Protein AF-A0AAQ3JKH6-F1 (afdb_monomer)

Foldseek 3Di:
DDDPPDQDPVNVVVQVPDDPVRVVVVVVVVVVVVVVVVVVVPPPDDLVNQLVVQCPDPPDDPVNSVVVSVVVVVVVVVVVVVVVVPD

Mean predicted aligned error: 10.87 Å

Secondary structure (DSSP, 8-state):
---TTPPPHHHHHHHTT--HHHHHHHHHHHHHHHHHHHHHHS----HHHHHHHHHTSTT--HHHHHHHHHHHHHHHHHHHHHHTT--

Nearest PDB structures (foldseek):
  3zjc-assembly1_A  TM=5.540E-01  e=6.569E+00  Homo sapiens
  2gts-assembly1_A  TM=3.477E-01  e=3.727E+00  Helicobacter pylori
  3fx7-assembly1_B  TM=3.439E-01  e=7.052E+00  Helicobacter pylori

Sequence (87 aa):
MAKKGMLTRKQYKSIKKMDHNDMETWVESIYQSGYNDGRKSVPGIDLEEVKKVILNIKGIGEKKATAIIESLDINMAKKVESTQKEC

pLDDT: mean 78.09, std 14.4, range [33.19, 93.19]

Solvent-accessible surface area (backbone atoms only — not comparable to full-atom values): 5316 Å² total; per-residue (Å²): 133,84,66,88,91,61,82,48,77,66,55,51,56,51,64,72,67,50,54,74,68,55,44,53,55,48,53,51,51,50,52,53,50,53,51,52,51,50,58,65,69,44,81,72,82,52,68,68,59,53,49,56,59,46,55,70,39,90,92,41,50,71,76,55,45,52,54,52,49,54,54,47,53,57,52,53,57,58,52,57,64,60,63,66,72,80,111

Organism: Anaerostipes hadrus (NCBI:txid649756)

Structure (mmCIF, N/CA/C/O backbone):
data_AF-A0AAQ3JKH6-F1
#
_entry.id   AF-A0AAQ3JKH6-F1
#
loop_
_atom_site.group_PDB
_atom_site.id
_atom_site.type_symbol
_atom_site.label_atom_id
_atom_site.label_alt_id
_atom_site.label_comp_id
_atom_site.label_asym_id
_atom_site.label_entity_id
_atom_site.label_seq_id
_atom_site.pdbx_PDB_ins_code
_atom_site.Cartn_x
_atom_site.Cartn_y
_atom_site.Cartn_z
_atom_site.occupancy
_atom_site.B_iso_or_equiv
_atom_site.auth_seq_id
_atom_site.auth_comp_id
_atom_site.auth_asym_id
_atom_site.auth_atom_id
_atom_site.pdbx_PDB_model_num
ATOM 1 N N . MET A 1 1 ? -3.166 0.852 -29.034 1.00 46.91 1 MET A N 1
ATOM 2 C CA . MET A 1 1 ? -3.359 0.634 -27.584 1.00 46.91 1 MET A CA 1
ATOM 3 C C . MET A 1 1 ? -2.020 0.235 -26.979 1.00 46.91 1 MET A C 1
ATOM 5 O O . MET A 1 1 ? -1.415 -0.706 -27.477 1.00 46.91 1 MET A O 1
ATOM 9 N N . ALA A 1 2 ? -1.494 0.984 -26.009 1.00 47.72 2 ALA A N 1
ATOM 10 C CA . ALA A 1 2 ? -0.191 0.682 -25.414 1.00 47.72 2 ALA A CA 1
ATOM 11 C C . ALA A 1 2 ? -0.302 -0.525 -24.469 1.00 47.72 2 ALA A C 1
ATOM 13 O O . ALA A 1 2 ? -1.151 -0.548 -23.580 1.00 47.72 2 ALA A O 1
ATOM 14 N N . LYS A 1 3 ? 0.548 -1.535 -24.677 1.00 54.62 3 LYS A N 1
ATOM 15 C CA . LYS A 1 3 ? 0.620 -2.740 -23.845 1.00 54.62 3 LYS A CA 1
ATOM 16 C C . LYS A 1 3 ? 1.144 -2.353 -22.457 1.00 54.62 3 LYS A C 1
ATOM 18 O O . LYS A 1 3 ? 2.310 -1.988 -22.315 1.00 54.62 3 LYS A O 1
ATOM 23 N N . LYS A 1 4 ? 0.268 -2.397 -21.450 1.00 58.09 4 LYS A N 1
ATOM 24 C CA . LYS A 1 4 ? 0.601 -2.131 -20.043 1.00 58.09 4 LYS A CA 1
ATOM 25 C C . LYS A 1 4 ? 1.706 -3.112 -19.617 1.00 58.09 4 LYS A C 1
ATOM 27 O O . LYS A 1 4 ? 1.505 -4.318 -19.703 1.00 58.09 4 LYS A O 1
ATOM 32 N N . GLY A 1 5 ? 2.882 -2.596 -19.257 1.00 62.84 5 GLY A N 1
ATOM 33 C CA . GLY A 1 5 ? 4.038 -3.396 -18.820 1.00 62.84 5 GLY A CA 1
ATOM 34 C C . GLY A 1 5 ? 5.202 -3.520 -19.811 1.00 62.84 5 GLY A C 1
ATOM 35 O O . GLY A 1 5 ? 6.203 -4.142 -19.474 1.00 62.84 5 GLY A O 1
ATOM 36 N N . MET A 1 6 ? 5.127 -2.931 -21.012 1.00 76.38 6 MET A N 1
ATOM 37 C CA . MET A 1 6 ? 6.257 -2.926 -21.954 1.00 76.38 6 MET A CA 1
ATOM 38 C C . MET A 1 6 ? 6.957 -1.561 -21.966 1.00 76.38 6 MET A C 1
ATOM 40 O O . MET A 1 6 ? 6.316 -0.541 -22.221 1.00 76.38 6 MET A O 1
ATOM 44 N N . LEU A 1 7 ? 8.274 -1.536 -21.720 1.00 81.75 7 LEU A N 1
ATOM 45 C CA . LEU A 1 7 ? 9.071 -0.309 -21.816 1.00 81.75 7 LEU A CA 1
ATOM 46 C C . LEU A 1 7 ? 9.026 0.227 -23.249 1.00 81.75 7 LEU A C 1
ATOM 48 O O . LEU A 1 7 ? 9.415 -0.454 -24.202 1.00 81.75 7 LEU A O 1
ATOM 52 N N . THR A 1 8 ? 8.587 1.473 -23.416 1.00 88.12 8 THR A N 1
ATOM 53 C CA . THR A 1 8 ? 8.680 2.127 -24.725 1.00 88.12 8 THR A CA 1
ATOM 54 C C . THR A 1 8 ? 10.141 2.374 -25.097 1.00 88.12 8 THR A C 1
ATOM 56 O O . THR A 1 8 ? 11.011 2.572 -24.245 1.00 88.12 8 THR A O 1
ATOM 59 N N . ARG A 1 9 ? 10.429 2.436 -26.404 1.00 86.88 9 ARG A N 1
ATOM 60 C CA . ARG A 1 9 ? 11.788 2.679 -26.925 1.00 86.88 9 ARG A CA 1
ATOM 61 C C . ARG A 1 9 ? 12.444 3.932 -26.330 1.00 86.88 9 ARG A C 1
ATOM 63 O O . ARG A 1 9 ? 13.663 3.956 -26.170 1.00 86.88 9 ARG A O 1
ATOM 70 N N . LYS A 1 10 ? 11.648 4.961 -26.018 1.00 88.25 10 LYS A N 1
ATOM 71 C CA . LYS A 1 10 ? 12.107 6.200 -25.375 1.00 88.25 10 LYS A CA 1
ATOM 72 C C . LYS A 1 10 ? 12.520 5.965 -23.917 1.00 88.25 10 LYS A C 1
ATOM 74 O O . LYS A 1 10 ? 13.626 6.352 -23.562 1.00 88.25 10 LYS A O 1
ATOM 79 N N . GLN A 1 11 ? 11.697 5.268 -23.130 1.00 85.00 11 GLN A N 1
ATOM 80 C CA . GLN A 1 11 ? 11.997 4.921 -21.733 1.00 85.00 11 GLN A CA 1
ATOM 81 C C . GLN A 1 11 ? 13.246 4.041 -21.620 1.00 85.00 11 GLN A C 1
ATOM 83 O O . GLN A 1 11 ? 14.124 4.316 -20.814 1.00 85.00 11 GLN A O 1
ATOM 88 N N . TYR A 1 12 ? 13.403 3.046 -22.498 1.00 88.75 12 TYR A N 1
ATOM 89 C CA . TYR A 1 12 ? 14.625 2.234 -22.526 1.00 88.75 12 TYR A CA 1
ATOM 90 C C . TYR A 1 12 ? 15.887 3.082 -22.761 1.00 88.75 12 TYR A C 1
ATOM 92 O O . TYR A 1 12 ? 16.911 2.889 -22.111 1.00 88.75 12 TYR A O 1
ATOM 100 N N . LYS A 1 13 ? 15.824 4.039 -23.699 1.00 91.62 13 LYS A N 1
ATOM 101 C CA . LYS A 1 13 ? 16.952 4.934 -23.985 1.00 91.62 13 LYS A CA 1
ATOM 102 C C . LYS A 1 13 ? 17.253 5.891 -22.831 1.00 91.62 13 LYS A C 1
ATOM 104 O O . LYS A 1 13 ? 18.413 6.265 -22.710 1.00 91.62 13 LYS A O 1
ATOM 109 N N . SER A 1 14 ? 16.259 6.308 -22.042 1.00 88.06 14 SER A N 1
ATOM 110 C CA . SER A 1 14 ? 16.515 7.145 -20.864 1.00 88.06 14 SER A CA 1
ATOM 111 C C . SER A 1 14 ? 17.152 6.326 -19.749 1.00 88.06 14 SER A C 1
ATOM 113 O O . SER A 1 14 ? 18.194 6.733 -19.262 1.00 88.06 14 SER A O 1
ATOM 115 N N . ILE A 1 15 ? 16.617 5.137 -19.444 1.00 87.31 15 ILE A N 1
ATOM 116 C CA . ILE A 1 15 ? 17.171 4.231 -18.422 1.00 87.31 15 ILE A CA 1
ATOM 117 C C . ILE A 1 15 ? 18.628 3.877 -18.739 1.00 87.31 15 ILE A C 1
ATOM 119 O O . ILE A 1 15 ? 19.489 3.941 -17.875 1.00 87.31 15 ILE A O 1
ATOM 123 N N . LYS A 1 16 ? 18.945 3.587 -20.009 1.00 89.69 16 LYS A N 1
ATOM 124 C CA . LYS A 1 16 ? 20.322 3.280 -20.432 1.00 89.69 16 LYS A CA 1
ATOM 125 C C . LYS A 1 16 ? 21.314 4.443 -20.232 1.00 89.69 16 LYS A C 1
ATOM 127 O O . LYS A 1 16 ? 22.515 4.203 -20.222 1.00 89.69 16 LYS A O 1
ATOM 132 N N . LYS A 1 17 ? 20.837 5.687 -20.167 1.00 92.88 17 LYS A N 1
ATOM 133 C CA . LYS A 1 17 ? 21.677 6.888 -20.034 1.00 92.88 17 LYS A CA 1
ATOM 134 C C . LYS A 1 17 ? 21.848 7.360 -18.589 1.00 92.88 17 LYS A C 1
ATOM 136 O O .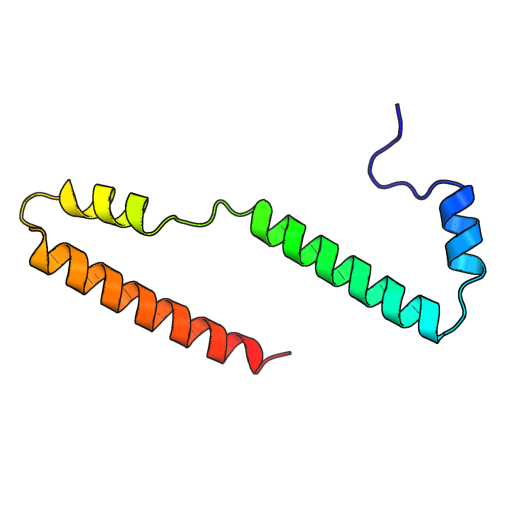 LYS A 1 17 ? 22.632 8.278 -18.391 1.00 92.88 17 LYS A O 1
ATOM 141 N N . MET A 1 18 ? 21.098 6.791 -17.646 1.00 92.56 18 MET A N 1
ATOM 142 C CA . MET A 1 18 ? 21.148 7.176 -16.236 1.00 92.56 18 MET A CA 1
ATOM 143 C C . MET A 1 18 ? 22.527 6.876 -15.650 1.00 92.56 18 MET A C 1
ATOM 145 O O . MET A 1 18 ? 23.118 5.835 -15.961 1.00 92.56 18 MET A O 1
ATOM 149 N N . ASP A 1 19 ? 23.023 7.790 -14.821 1.00 93.19 19 ASP A N 1
ATOM 150 C CA . ASP A 1 19 ? 24.190 7.538 -13.984 1.00 93.19 19 ASP A CA 1
ATOM 151 C C . ASP A 1 19 ? 23.811 6.720 -12.733 1.00 93.19 19 ASP A C 1
ATOM 153 O O . ASP A 1 19 ? 22.674 6.270 -12.578 1.00 93.19 19 ASP A O 1
ATOM 157 N N . HIS A 1 20 ? 24.785 6.452 -11.862 1.00 90.44 20 HIS A N 1
ATOM 158 C CA . HIS A 1 20 ? 24.567 5.596 -10.695 1.00 90.44 20 HIS A CA 1
ATOM 159 C C . HIS A 1 20 ? 23.532 6.175 -9.714 1.00 90.44 20 HIS A C 1
ATOM 161 O O . HIS A 1 20 ? 22.674 5.436 -9.236 1.00 90.44 20 HIS A O 1
ATOM 167 N N . ASN A 1 21 ? 23.564 7.490 -9.482 1.00 92.38 21 ASN A N 1
ATOM 168 C CA . ASN A 1 21 ? 22.663 8.168 -8.547 1.00 92.38 21 ASN A CA 1
ATOM 169 C C . ASN A 1 21 ? 21.241 8.258 -9.121 1.00 92.38 21 ASN A C 1
ATOM 171 O O . ASN A 1 21 ? 20.249 8.055 -8.412 1.00 92.38 21 ASN A O 1
ATOM 175 N N . ASP A 1 22 ? 21.139 8.509 -10.428 1.00 89.88 22 ASP A N 1
ATOM 176 C CA . ASP A 1 22 ? 19.873 8.476 -11.155 1.00 89.88 22 ASP A CA 1
ATOM 177 C C . ASP A 1 22 ? 19.237 7.079 -11.093 1.00 89.88 22 ASP A C 1
ATOM 179 O O . ASP A 1 22 ? 18.020 6.956 -10.933 1.00 89.88 22 ASP A O 1
ATOM 183 N N . MET A 1 23 ? 20.044 6.014 -11.200 1.00 90.69 23 MET A N 1
ATOM 184 C CA . MET A 1 23 ? 19.553 4.638 -11.094 1.00 90.69 23 MET A CA 1
ATOM 185 C C . MET A 1 23 ? 19.076 4.284 -9.686 1.00 90.69 23 MET A C 1
ATOM 187 O O . MET A 1 23 ? 18.044 3.624 -9.568 1.00 90.69 23 MET A O 1
ATOM 191 N N . GLU A 1 24 ? 19.776 4.717 -8.638 1.00 91.44 24 GLU A N 1
ATOM 192 C CA . GLU A 1 24 ? 19.367 4.494 -7.245 1.00 91.44 24 GLU A CA 1
ATOM 193 C C . GLU A 1 24 ? 17.989 5.116 -6.981 1.00 91.44 24 GLU A C 1
ATOM 195 O O . GLU A 1 24 ? 17.037 4.418 -6.624 1.00 91.44 24 GLU A O 1
ATOM 200 N N . THR A 1 25 ? 17.837 6.394 -7.336 1.00 92.88 25 THR A N 1
ATOM 201 C CA . THR A 1 25 ? 16.562 7.121 -7.227 1.00 92.88 25 THR A CA 1
ATOM 202 C C . THR A 1 25 ? 15.458 6.463 -8.066 1.00 92.88 25 THR A C 1
ATOM 204 O O . THR A 1 25 ? 14.296 6.372 -7.658 1.00 92.88 25 THR A O 1
ATOM 207 N N . TRP A 1 26 ? 15.796 5.978 -9.265 1.00 89.62 26 TRP A N 1
ATOM 208 C CA . TRP A 1 26 ? 14.840 5.304 -10.139 1.00 89.62 26 TRP A CA 1
ATOM 209 C C . TRP A 1 26 ? 14.335 3.987 -9.534 1.00 89.62 26 TRP A C 1
ATOM 211 O O . TRP A 1 26 ? 13.124 3.743 -9.554 1.00 89.62 26 TRP A O 1
ATOM 221 N N . VAL A 1 27 ? 15.213 3.167 -8.950 1.00 90.75 27 VAL A N 1
ATOM 222 C CA . VAL A 1 27 ? 14.834 1.914 -8.273 1.00 90.75 27 VAL A CA 1
ATOM 223 C C . VAL A 1 27 ? 13.954 2.193 -7.056 1.00 90.75 27 VAL A C 1
ATOM 225 O O . VAL A 1 27 ? 12.908 1.553 -6.910 1.00 90.75 27 VAL A O 1
ATOM 228 N N . GLU A 1 28 ? 14.305 3.185 -6.237 1.00 91.50 28 GLU A N 1
ATOM 229 C CA . GLU A 1 28 ? 13.477 3.613 -5.104 1.00 91.50 28 GLU A CA 1
ATOM 230 C C . GLU A 1 28 ? 12.075 4.028 -5.556 1.00 91.50 28 GLU A C 1
ATOM 232 O O . GLU A 1 28 ? 11.073 3.594 -4.980 1.00 91.50 28 GLU A O 1
ATOM 237 N N . SER A 1 29 ? 11.981 4.807 -6.637 1.00 90.44 29 SER A N 1
ATOM 238 C CA . SER A 1 29 ? 10.695 5.262 -7.171 1.00 90.44 29 SER A CA 1
ATOM 239 C C . SER A 1 29 ? 9.812 4.104 -7.651 1.00 90.44 29 SER A C 1
ATOM 241 O O . SER A 1 29 ? 8.596 4.121 -7.442 1.00 90.44 29 SER A O 1
ATOM 243 N N . ILE A 1 30 ? 10.407 3.062 -8.245 1.00 89.50 30 ILE A N 1
ATOM 244 C CA . ILE A 1 30 ? 9.688 1.858 -8.681 1.00 89.50 30 ILE A CA 1
ATOM 245 C C . ILE A 1 30 ? 9.162 1.094 -7.476 1.00 89.50 30 ILE A C 1
ATOM 247 O O . ILE A 1 30 ? 7.995 0.696 -7.470 1.00 89.50 30 ILE A O 1
ATOM 251 N N . TYR A 1 31 ? 9.999 0.906 -6.457 1.00 90.38 31 TYR A N 1
ATOM 252 C CA . TYR A 1 31 ? 9.593 0.236 -5.230 1.00 90.38 31 TYR A CA 1
ATOM 253 C C . TYR A 1 31 ? 8.443 0.984 -4.544 1.00 90.38 31 TYR A C 1
ATOM 255 O O . TYR A 1 31 ? 7.411 0.385 -4.245 1.00 90.38 31 TYR A O 1
ATOM 263 N N . GLN A 1 32 ? 8.564 2.303 -4.376 1.00 90.25 32 GLN A N 1
ATOM 264 C CA . GLN A 1 32 ? 7.514 3.134 -3.783 1.00 90.25 32 GLN A CA 1
ATOM 265 C C . GLN A 1 32 ? 6.219 3.095 -4.597 1.00 90.25 32 GLN A C 1
ATOM 267 O O . GLN A 1 32 ? 5.135 2.973 -4.026 1.00 90.25 32 GLN A O 1
A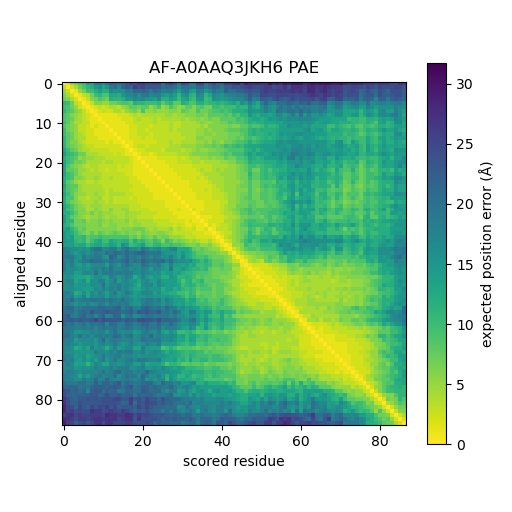TOM 272 N N . SER A 1 33 ? 6.307 3.173 -5.928 1.00 88.06 33 SER A N 1
ATOM 273 C CA . SER A 1 33 ? 5.137 3.059 -6.801 1.00 88.06 33 SER A CA 1
ATOM 274 C C . SER A 1 33 ? 4.464 1.697 -6.648 1.00 88.06 33 SER A C 1
ATOM 276 O O . SER A 1 33 ? 3.250 1.641 -6.481 1.00 88.06 33 SER A O 1
ATOM 278 N N . GLY A 1 34 ? 5.238 0.608 -6.655 1.00 86.00 34 GLY A N 1
ATOM 279 C CA . GLY A 1 34 ? 4.722 -0.751 -6.487 1.00 86.00 34 GLY A CA 1
ATOM 280 C C . GLY A 1 34 ? 4.085 -0.975 -5.116 1.00 86.00 34 GLY A C 1
ATOM 281 O O . GLY A 1 34 ? 2.997 -1.541 -5.027 1.00 86.00 34 GLY A O 1
ATOM 282 N N . TYR A 1 35 ? 4.709 -0.468 -4.053 1.00 86.56 35 TYR A N 1
ATOM 283 C CA . TYR A 1 35 ? 4.166 -0.521 -2.697 1.00 86.56 35 TYR A CA 1
ATOM 284 C C . TYR A 1 35 ? 2.858 0.268 -2.574 1.00 86.56 35 TYR A C 1
ATOM 286 O O . TYR A 1 35 ? 1.877 -0.230 -2.024 1.00 86.56 35 TYR A O 1
ATOM 294 N N . ASN A 1 36 ? 2.809 1.481 -3.128 1.00 84.88 36 ASN A N 1
ATOM 295 C CA . ASN A 1 36 ? 1.609 2.316 -3.108 1.00 84.88 36 ASN A CA 1
ATOM 296 C C . ASN A 1 36 ? 0.467 1.710 -3.929 1.00 84.88 36 ASN A C 1
ATOM 298 O O . ASN A 1 36 ? -0.686 1.769 -3.502 1.00 84.88 36 ASN A O 1
ATOM 302 N N . ASP A 1 37 ? 0.772 1.110 -5.077 1.00 83.12 37 ASP A N 1
ATOM 303 C CA . ASP A 1 37 ? -0.216 0.406 -5.893 1.00 83.12 37 ASP A CA 1
ATOM 304 C C . ASP A 1 37 ? -0.722 -0.856 -5.183 1.00 83.12 37 ASP A C 1
ATOM 306 O O . ASP A 1 37 ? -1.927 -1.104 -5.167 1.00 83.12 37 ASP A O 1
ATOM 310 N N . GLY A 1 38 ? 0.160 -1.599 -4.506 1.00 79.38 38 GLY A N 1
ATOM 311 C CA . GLY A 1 38 ? -0.218 -2.715 -3.636 1.00 79.38 38 GLY A CA 1
ATOM 312 C C . GLY A 1 38 ? -1.129 -2.273 -2.489 1.00 79.38 38 GLY A C 1
ATOM 313 O O . GLY A 1 38 ? -2.189 -2.859 -2.278 1.00 79.38 38 GLY A O 1
ATOM 314 N N . ARG A 1 39 ? -0.780 -1.177 -1.805 1.00 79.31 39 ARG A N 1
ATOM 315 C CA . ARG A 1 39 ? -1.585 -0.595 -0.720 1.00 79.31 39 ARG A CA 1
ATOM 316 C C . ARG A 1 39 ? -2.961 -0.132 -1.194 1.00 79.31 39 ARG A C 1
ATOM 318 O O . ARG A 1 39 ? -3.924 -0.280 -0.456 1.00 79.31 39 ARG A O 1
ATOM 325 N N . LYS A 1 40 ? -3.063 0.423 -2.403 1.00 76.25 40 LYS A N 1
ATOM 326 C CA . LYS A 1 40 ? -4.345 0.818 -3.011 1.00 76.25 40 LYS A CA 1
ATOM 327 C C . LYS A 1 40 ? -5.161 -0.377 -3.500 1.00 76.25 40 LYS A C 1
ATOM 329 O O . LYS A 1 40 ? -6.383 -0.296 -3.538 1.00 76.25 40 LYS A O 1
ATOM 334 N N . SER A 1 41 ? -4.497 -1.456 -3.915 1.00 73.75 41 SER A N 1
ATOM 335 C CA . SER A 1 41 ? -5.153 -2.675 -4.395 1.00 73.75 41 SER A CA 1
ATOM 336 C C . SER A 1 41 ? -5.776 -3.489 -3.267 1.00 73.75 41 SER A C 1
ATOM 338 O O . SER A 1 41 ? -6.717 -4.240 -3.520 1.00 73.75 41 SER A O 1
ATOM 340 N N . VAL A 1 42 ? -5.251 -3.380 -2.047 1.00 68.44 42 VAL A N 1
ATOM 341 C CA . VAL A 1 42 ? -5.904 -3.938 -0.866 1.00 68.44 42 VAL A CA 1
ATOM 342 C C . VAL A 1 42 ? -6.980 -2.940 -0.435 1.00 68.44 42 VAL A C 1
ATOM 344 O O . VAL A 1 42 ? -6.628 -1.811 -0.093 1.00 68.44 42 VAL A O 1
ATOM 347 N N . PRO A 1 43 ? -8.277 -3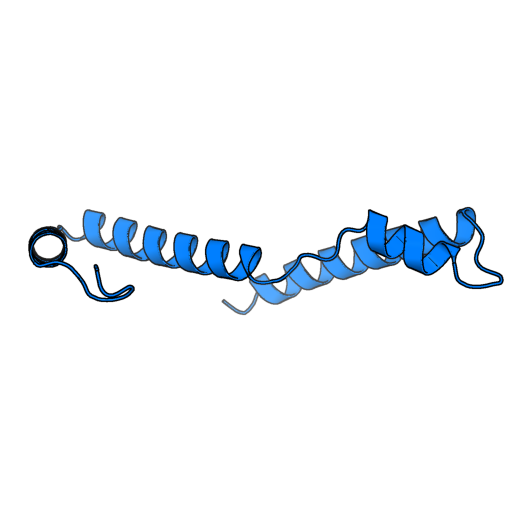.304 -0.442 1.00 62.78 43 PRO A N 1
ATOM 348 C CA . PRO A 1 43 ? -9.295 -2.474 0.184 1.00 62.78 43 PRO A CA 1
ATOM 349 C C . PRO A 1 43 ? -8.947 -2.391 1.671 1.00 62.78 43 PRO A C 1
ATOM 351 O O . PRO A 1 43 ? -9.115 -3.352 2.421 1.00 62.78 43 PRO A O 1
ATOM 354 N N . GLY A 1 44 ? -8.354 -1.266 2.070 1.00 63.62 44 GLY A N 1
ATOM 355 C CA . GLY A 1 44 ? -8.100 -0.979 3.470 1.00 63.62 44 GLY A CA 1
ATOM 356 C C . GLY A 1 44 ? -9.428 -1.046 4.207 1.00 63.62 44 GLY A C 1
ATOM 357 O O . GLY A 1 44 ? -10.406 -0.447 3.769 1.00 63.62 44 GLY A O 1
ATOM 358 N N . ILE A 1 45 ? -9.468 -1.819 5.286 1.00 68.81 45 ILE A N 1
ATOM 359 C CA . ILE A 1 45 ? -10.652 -1.900 6.130 1.00 68.81 45 ILE A CA 1
ATOM 360 C C . ILE A 1 45 ? -10.791 -0.545 6.827 1.00 68.81 45 ILE A C 1
ATOM 362 O O . ILE A 1 45 ? -9.918 -0.165 7.608 1.00 68.81 45 ILE A O 1
ATOM 366 N N . ASP A 1 46 ? -11.862 0.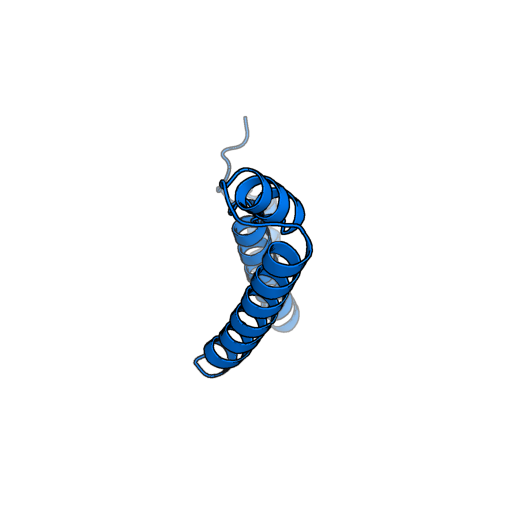185 6.525 1.00 71.38 46 ASP A N 1
ATOM 367 C CA . ASP A 1 46 ? -12.177 1.423 7.228 1.00 71.38 46 ASP A CA 1
ATOM 368 C C . ASP A 1 46 ? -12.695 1.093 8.635 1.00 71.38 46 ASP A C 1
ATOM 370 O O . ASP A 1 46 ? -13.606 0.276 8.814 1.00 71.38 46 ASP A O 1
ATOM 374 N N . LEU A 1 47 ? -12.114 1.725 9.654 1.00 71.56 47 LEU A N 1
ATOM 375 C CA . LEU A 1 47 ? -12.487 1.504 11.053 1.00 71.56 47 LEU A CA 1
ATOM 376 C C . LEU A 1 47 ? -13.948 1.894 11.307 1.00 71.56 47 LEU A C 1
ATOM 378 O O . LEU A 1 47 ? -14.613 1.294 12.156 1.00 71.56 47 LEU A O 1
ATOM 382 N N . GLU A 1 48 ? -14.487 2.846 10.540 1.00 73.06 48 GLU A N 1
ATOM 383 C CA . GLU A 1 48 ? -15.908 3.189 10.607 1.00 73.06 48 GLU A CA 1
ATOM 384 C C . GLU A 1 48 ? -16.814 2.070 10.084 1.00 73.06 48 GLU A C 1
ATOM 386 O O . GLU A 1 48 ? -17.893 1.833 10.638 1.00 73.06 48 GLU A O 1
ATOM 391 N N . GLU A 1 49 ? -16.390 1.354 9.044 1.00 78.50 49 GLU A N 1
ATOM 392 C CA . GLU A 1 49 ? -17.129 0.211 8.511 1.00 78.50 49 GLU A CA 1
ATOM 393 C C . GLU A 1 49 ? -17.124 -0.944 9.518 1.00 78.50 49 GLU A C 1
ATOM 395 O O . GLU A 1 49 ? -18.178 -1.506 9.830 1.00 78.50 49 GLU A O 1
ATOM 400 N N . VAL A 1 50 ? -15.976 -1.209 10.145 1.00 81.25 50 VAL A N 1
ATOM 401 C CA . VAL A 1 50 ? -15.856 -2.190 11.237 1.00 81.25 50 VAL A CA 1
ATOM 402 C C . VAL A 1 50 ? -16.757 -1.819 12.410 1.00 81.25 50 VAL A C 1
ATOM 404 O O . VAL A 1 50 ? -17.464 -2.677 12.943 1.00 81.25 50 VAL A O 1
ATOM 407 N N . LYS A 1 51 ? -16.807 -0.537 12.788 1.00 81.38 51 LYS A N 1
ATOM 408 C CA . LYS A 1 51 ? -17.694 -0.048 13.853 1.00 81.38 51 LYS A CA 1
ATOM 409 C C . LYS A 1 51 ? -19.163 -0.329 13.548 1.00 81.38 51 LYS A C 1
ATOM 411 O O . LYS A 1 51 ? -19.886 -0.794 14.429 1.00 81.38 51 LYS A O 1
ATOM 416 N N . LYS A 1 52 ? -19.603 -0.078 12.311 1.00 84.31 52 LYS A N 1
ATOM 417 C CA . LYS A 1 52 ? -20.982 -0.348 11.868 1.00 84.31 52 LYS A CA 1
ATOM 418 C C . LYS A 1 52 ? -21.306 -1.840 11.927 1.00 84.31 52 LYS A C 1
ATOM 420 O O . LYS A 1 52 ? -22.369 -2.210 12.421 1.00 84.31 52 LYS A O 1
ATOM 425 N N . VAL A 1 53 ? -20.380 -2.696 11.494 1.00 84.38 53 VAL A N 1
ATOM 426 C CA . VAL A 1 53 ? -20.540 -4.157 11.572 1.00 84.38 53 VAL A CA 1
ATOM 427 C C . VAL A 1 53 ? -20.665 -4.620 13.026 1.00 84.38 53 VAL A C 1
ATOM 429 O O . VAL A 1 53 ? -21.548 -5.417 13.334 1.00 84.38 53 VAL A O 1
ATOM 432 N N . ILE A 1 54 ? -19.842 -4.089 13.934 1.00 85.00 54 ILE A N 1
ATOM 433 C CA . ILE A 1 54 ? -19.858 -4.463 15.356 1.00 85.00 54 ILE A CA 1
ATOM 434 C C . ILE A 1 54 ? -21.161 -4.032 16.048 1.00 85.00 54 ILE A C 1
ATOM 436 O O . ILE A 1 54 ? -21.708 -4.799 16.839 1.00 85.00 54 ILE A O 1
ATOM 440 N N . LEU A 1 55 ? -21.684 -2.840 15.747 1.00 86.25 55 LEU A N 1
ATOM 441 C CA . LEU A 1 55 ? -22.931 -2.335 16.341 1.00 86.25 55 LEU A CA 1
ATOM 442 C C . LEU A 1 55 ? -24.179 -3.109 15.891 1.00 86.25 55 LEU A C 1
ATOM 444 O O . LEU A 1 55 ? -25.159 -3.169 16.630 1.00 86.25 55 LEU A O 1
ATOM 448 N N . ASN A 1 56 ? -24.141 -3.739 14.715 1.00 86.81 56 ASN A N 1
ATOM 449 C CA . ASN A 1 56 ? -25.227 -4.603 14.249 1.00 86.81 56 ASN A CA 1
ATOM 450 C C . ASN A 1 56 ? -25.309 -5.937 15.016 1.00 86.81 56 ASN A C 1
ATOM 452 O O . ASN A 1 56 ? -26.308 -6.652 14.905 1.00 86.81 56 ASN A O 1
ATOM 456 N N . ILE A 1 57 ? -24.290 -6.294 15.808 1.00 86.00 57 ILE A N 1
ATOM 457 C CA . ILE A 1 57 ? -24.283 -7.524 16.603 1.00 86.00 57 ILE A CA 1
ATOM 458 C C . ILE A 1 57 ? -25.120 -7.320 17.868 1.00 86.00 57 ILE A C 1
ATOM 460 O O . ILE A 1 57 ? -24.824 -6.489 18.730 1.00 86.00 57 ILE A O 1
ATOM 464 N N . LYS A 1 58 ? -26.161 -8.144 18.023 1.00 82.81 58 LYS A N 1
ATOM 465 C CA . LYS A 1 58 ? -27.045 -8.117 19.193 1.00 82.81 58 LYS A CA 1
ATOM 466 C C . LYS A 1 58 ? -26.243 -8.277 20.494 1.00 82.81 58 LYS A C 1
ATOM 468 O O . LYS A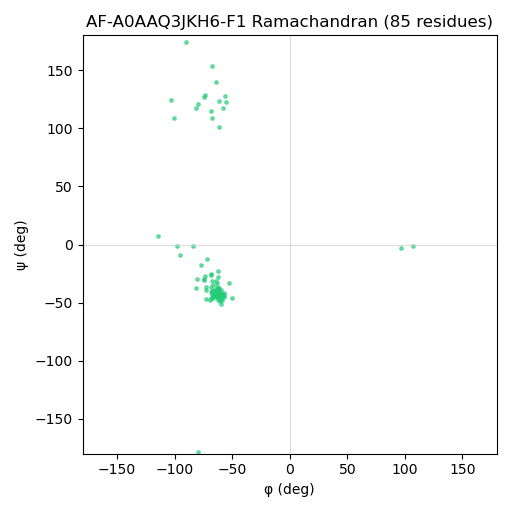 1 58 ? -25.578 -9.287 20.700 1.00 82.81 58 LYS A O 1
ATOM 473 N N . GLY A 1 59 ? -26.364 -7.301 21.397 1.00 82.62 59 GLY A N 1
ATOM 474 C CA . GLY A 1 59 ? -25.711 -7.310 22.715 1.00 82.62 59 GLY A CA 1
ATOM 475 C C . GLY A 1 59 ? -24.394 -6.530 22.796 1.00 82.62 59 GLY A C 1
ATOM 476 O O . GLY A 1 59 ? -23.843 -6.391 23.894 1.00 82.62 59 GLY A O 1
ATOM 477 N N . ILE A 1 60 ? -23.909 -5.972 21.682 1.00 83.31 60 ILE A N 1
ATOM 478 C CA . ILE A 1 60 ? -22.783 -5.035 21.672 1.00 83.31 60 ILE A CA 1
ATOM 479 C C . ILE A 1 60 ? -23.327 -3.609 21.552 1.00 83.31 60 ILE A C 1
ATOM 481 O O . ILE A 1 60 ? -23.842 -3.205 20.519 1.00 83.31 60 ILE A O 1
ATOM 485 N N . GLY A 1 61 ? -23.228 -2.846 22.643 1.00 81.38 61 GLY A N 1
ATOM 486 C CA . GLY A 1 61 ? -23.543 -1.415 22.652 1.00 81.38 61 GLY A CA 1
ATOM 487 C C . GLY A 1 61 ? -22.324 -0.548 22.334 1.00 81.38 61 GLY A C 1
ATOM 488 O O . GLY A 1 61 ? -21.192 -1.037 22.299 1.00 81.38 61 GLY A O 1
ATOM 489 N N . GLU A 1 62 ? -22.545 0.759 22.198 1.00 81.69 62 GLU A N 1
ATOM 490 C CA . GLU A 1 62 ? -21.522 1.744 21.810 1.00 81.69 62 GLU A CA 1
ATOM 491 C C . GLU A 1 62 ? -20.234 1.649 22.635 1.00 81.69 62 GLU A C 1
ATOM 493 O O . GLU A 1 62 ? -19.153 1.568 22.065 1.00 81.69 62 GLU A O 1
ATOM 498 N N . LYS A 1 63 ? -20.344 1.547 23.967 1.00 83.81 63 LYS A N 1
ATOM 499 C CA . LYS A 1 63 ? -19.181 1.466 24.872 1.00 83.81 63 LYS A CA 1
ATOM 500 C C . LYS A 1 63 ? -18.309 0.227 24.654 1.00 83.81 63 LYS A C 1
ATOM 502 O O . LYS A 1 63 ? -17.105 0.270 24.879 1.00 83.81 63 LYS A O 1
ATOM 507 N N . LYS A 1 64 ? -18.916 -0.901 24.272 1.00 83.00 64 LYS A N 1
ATOM 508 C CA . LYS A 1 64 ? -18.172 -2.138 23.989 1.00 83.00 64 LYS A CA 1
ATOM 509 C C . LYS A 1 64 ? -17.586 -2.101 22.581 1.00 83.00 64 LYS A C 1
ATOM 511 O O . LYS A 1 64 ? -16.465 -2.553 22.390 1.00 83.00 64 LYS A O 1
ATOM 516 N N . ALA A 1 65 ? -18.315 -1.529 21.622 1.00 84.94 65 ALA A N 1
ATOM 517 C CA . ALA A 1 65 ? -17.829 -1.352 20.260 1.00 84.94 65 ALA A CA 1
ATOM 518 C C . ALA A 1 65 ? -16.582 -0.454 20.209 1.00 84.94 65 ALA A C 1
ATOM 520 O O . ALA A 1 65 ? -15.609 -0.815 19.553 1.00 84.94 65 ALA A O 1
ATOM 521 N N . THR A 1 66 ? -16.567 0.664 20.944 1.00 83.56 66 THR A N 1
ATOM 522 C CA . THR A 1 66 ? -15.396 1.558 21.016 1.00 83.56 66 THR A CA 1
ATOM 523 C C . THR A 1 66 ? -14.186 0.863 21.629 1.00 83.56 66 THR A C 1
ATOM 525 O O . THR A 1 66 ? -13.110 0.911 21.047 1.00 83.56 66 THR A O 1
ATOM 528 N N . ALA A 1 67 ? -14.371 0.131 22.732 1.00 85.88 67 ALA A N 1
ATOM 529 C CA . ALA A 1 67 ? -13.289 -0.618 23.370 1.00 85.88 67 ALA A CA 1
ATOM 530 C C . ALA A 1 67 ? -12.683 -1.694 22.446 1.00 85.88 67 ALA A C 1
ATOM 532 O O . ALA A 1 67 ? -11.472 -1.911 22.451 1.00 85.88 67 ALA A O 1
ATOM 533 N N . ILE A 1 68 ? -13.508 -2.361 21.628 1.00 85.38 68 ILE A N 1
ATOM 534 C CA . ILE A 1 68 ? -13.027 -3.341 20.643 1.00 85.38 68 ILE A CA 1
ATOM 535 C C . ILE A 1 68 ? -12.197 -2.649 19.558 1.00 85.38 68 ILE A C 1
ATOM 537 O O . ILE A 1 68 ? -11.119 -3.140 19.232 1.00 85.38 68 ILE A O 1
ATOM 541 N N . ILE A 1 69 ? -12.653 -1.509 19.035 1.00 84.75 69 ILE A N 1
ATOM 542 C CA . ILE A 1 69 ? -11.921 -0.749 18.009 1.00 84.75 69 ILE A CA 1
ATOM 543 C C . ILE A 1 69 ? -10.578 -0.261 18.553 1.00 84.75 69 ILE A C 1
ATOM 545 O O . ILE A 1 69 ? -9.554 -0.530 17.939 1.00 84.75 69 ILE A O 1
ATOM 549 N N . GLU A 1 70 ? -10.556 0.333 19.747 1.00 84.69 70 GLU A N 1
ATOM 550 C CA . GLU A 1 70 ? -9.311 0.760 20.399 1.00 84.69 70 GLU A CA 1
ATOM 551 C C . GLU A 1 70 ? -8.338 -0.414 20.582 1.00 84.69 70 GLU A C 1
ATOM 553 O O . GLU A 1 70 ? -7.139 -0.300 20.322 1.00 84.69 70 GLU A O 1
ATOM 558 N N . SER A 1 71 ? -8.846 -1.585 20.982 1.00 84.06 71 SER A N 1
ATOM 559 C CA . SER A 1 71 ? -8.017 -2.784 21.115 1.00 84.06 71 SER A CA 1
ATOM 560 C C . SER A 1 71 ? -7.479 -3.288 19.771 1.00 84.06 71 SER A C 1
ATOM 562 O O . SER A 1 71 ? -6.350 -3.783 19.712 1.00 84.06 71 SER A O 1
ATOM 564 N N . LEU A 1 72 ? -8.255 -3.159 18.691 1.00 83.81 72 LEU A N 1
ATOM 565 C CA . LEU A 1 72 ? -7.827 -3.505 17.338 1.00 83.81 72 LEU A CA 1
ATOM 566 C C . LEU A 1 72 ? -6.745 -2.538 16.858 1.00 83.81 72 LEU A C 1
ATOM 568 O O . LEU A 1 72 ? -5.708 -3.011 16.399 1.00 83.81 72 LEU A O 1
ATOM 572 N N . ASP A 1 73 ? -6.925 -1.233 17.055 1.00 81.19 73 ASP A N 1
ATOM 573 C CA . ASP A 1 73 ? -5.953 -0.201 16.677 1.00 81.19 73 ASP A CA 1
ATOM 574 C C . ASP A 1 73 ? -4.606 -0.419 17.370 1.00 81.19 73 ASP A C 1
ATOM 576 O O . ASP A 1 73 ? -3.560 -0.460 16.717 1.00 81.19 73 ASP A O 1
ATOM 580 N N . ILE A 1 74 ? -4.620 -0.665 18.683 1.00 82.19 74 ILE A N 1
ATOM 581 C CA . ILE A 1 74 ? -3.406 -0.949 19.460 1.00 82.19 74 ILE A CA 1
ATOM 582 C C . ILE A 1 74 ? -2.703 -2.214 18.944 1.00 82.19 74 ILE A C 1
ATOM 584 O O . ILE A 1 74 ? -1.475 -2.250 18.852 1.00 82.19 74 ILE A O 1
ATOM 588 N N . ASN A 1 75 ? -3.450 -3.271 18.616 1.00 80.88 75 ASN A N 1
ATOM 589 C CA . ASN A 1 75 ? -2.867 -4.517 18.113 1.00 80.88 75 ASN A CA 1
ATOM 590 C C . ASN A 1 75 ? -2.349 -4.394 16.675 1.00 80.88 75 ASN A C 1
ATOM 592 O O . ASN A 1 75 ? -1.321 -4.990 16.347 1.00 80.88 75 ASN A O 1
ATOM 596 N N . MET A 1 76 ? -3.034 -3.632 15.820 1.00 77.25 76 MET A N 1
ATOM 597 C CA . MET A 1 76 ? -2.580 -3.357 14.459 1.00 77.25 76 MET A CA 1
ATOM 598 C C . MET A 1 76 ? -1.300 -2.517 14.472 1.00 77.25 76 MET A C 1
ATOM 600 O O . MET A 1 76 ? -0.346 -2.885 13.790 1.00 77.25 76 MET A O 1
ATOM 604 N N . ALA A 1 77 ? 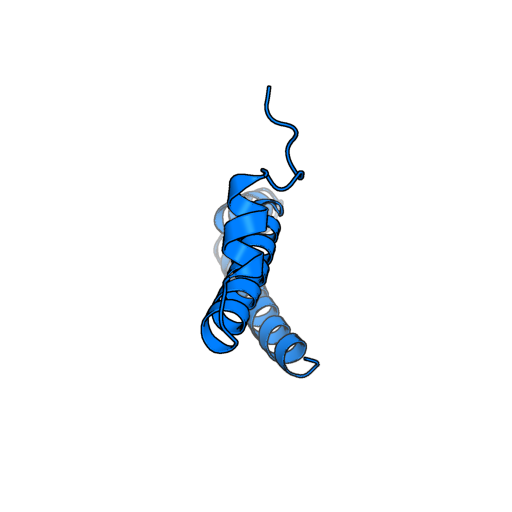-1.222 -1.478 15.310 1.00 69.69 77 ALA A N 1
ATOM 605 C CA . ALA A 1 77 ? -0.016 -0.665 15.475 1.00 69.69 77 ALA A CA 1
ATOM 606 C C . ALA A 1 77 ? 1.194 -1.500 15.936 1.00 69.69 77 ALA A C 1
ATOM 608 O O . ALA A 1 77 ? 2.272 -1.411 15.352 1.00 69.69 77 ALA A O 1
ATOM 609 N N . LYS A 1 78 ? 1.001 -2.400 16.909 1.00 69.75 78 LYS A N 1
ATOM 610 C CA . LYS A 1 78 ? 2.065 -3.288 17.417 1.00 69.75 78 LYS A CA 1
ATOM 611 C C . LYS A 1 78 ? 2.608 -4.273 16.376 1.00 69.75 78 LYS A C 1
ATOM 613 O O . LYS A 1 78 ? 3.778 -4.637 16.439 1.00 69.75 78 LYS A O 1
ATOM 618 N N . LYS A 1 79 ? 1.786 -4.725 15.421 1.00 59.06 79 LYS 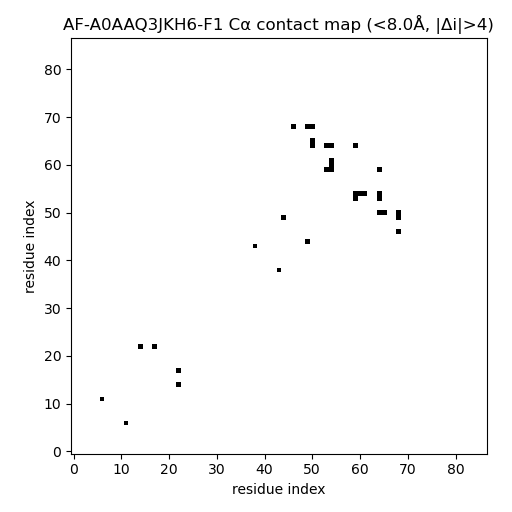A N 1
ATOM 619 C CA . LYS A 1 79 ? 2.235 -5.638 14.352 1.00 59.06 79 LYS A CA 1
ATOM 620 C C . LYS A 1 79 ? 3.081 -4.941 13.286 1.00 59.06 79 LYS A C 1
ATOM 622 O O . LYS A 1 79 ? 3.962 -5.576 12.713 1.00 59.06 79 LYS A O 1
ATOM 627 N N . VAL A 1 80 ? 2.852 -3.652 13.034 1.00 58.34 80 VAL A N 1
ATOM 628 C CA . VAL A 1 80 ? 3.670 -2.878 12.083 1.00 58.34 80 VAL A CA 1
ATOM 629 C C . VAL A 1 80 ? 5.121 -2.786 12.577 1.00 58.34 80 VAL A C 1
ATOM 631 O O . VAL A 1 80 ? 6.052 -2.981 11.796 1.00 58.34 80 VAL A O 1
ATOM 634 N N . GLU A 1 81 ? 5.319 -2.615 13.887 1.00 52.78 81 GLU A N 1
ATOM 635 C CA . GLU A 1 81 ? 6.648 -2.547 14.515 1.00 52.78 81 GLU A CA 1
ATOM 636 C C . GLU A 1 81 ? 7.423 -3.878 14.490 1.00 52.78 81 GLU A C 1
ATOM 638 O O . GLU A 1 81 ? 8.654 -3.869 14.492 1.00 52.78 81 GLU A O 1
ATOM 643 N N . SER A 1 82 ? 6.745 -5.033 14.437 1.00 48.41 82 SER A N 1
ATOM 644 C CA . SER A 1 82 ? 7.427 -6.331 14.330 1.00 48.41 82 SER A CA 1
ATOM 645 C C . SER A 1 82 ? 7.858 -6.660 12.899 1.00 48.41 82 SER A C 1
ATOM 647 O O . SER A 1 82 ? 8.874 -7.317 12.714 1.00 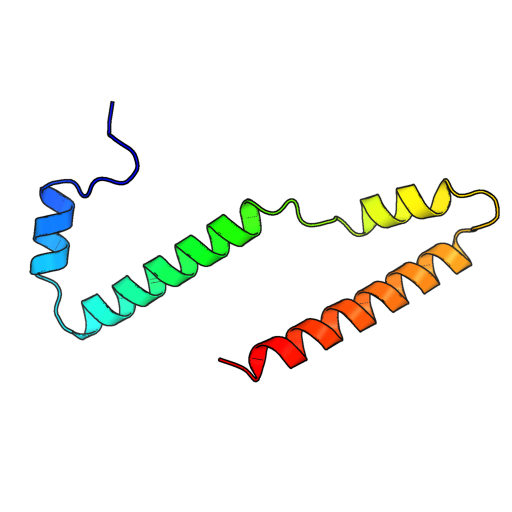48.41 82 SER A O 1
ATOM 649 N N . THR A 1 83 ? 7.137 -6.168 11.886 1.00 46.72 83 THR A N 1
ATOM 650 C CA . THR A 1 83 ? 7.477 -6.390 10.465 1.00 46.72 83 THR A CA 1
ATOM 651 C C . THR A 1 83 ? 8.631 -5.524 9.951 1.00 46.72 83 THR A C 1
ATOM 653 O O . THR A 1 83 ? 9.234 -5.855 8.939 1.00 46.72 83 THR A O 1
ATOM 656 N N . GLN A 1 84 ? 8.987 -4.443 10.655 1.00 47.59 84 GLN A N 1
ATOM 657 C CA . GLN A 1 84 ? 10.136 -3.590 10.310 1.00 47.59 84 GLN A CA 1
ATOM 658 C C . GLN A 1 84 ? 11.483 -4.111 10.846 1.00 47.59 84 GLN A C 1
ATOM 660 O O . GLN A 1 84 ? 12.508 -3.489 10.598 1.00 47.59 84 GLN A O 1
ATOM 665 N N . LYS A 1 85 ? 11.501 -5.235 11.579 1.00 38.69 85 LYS A N 1
ATOM 666 C CA . LYS A 1 85 ? 12.734 -5.852 12.107 1.00 38.69 85 LYS A CA 1
ATOM 667 C C . LYS A 1 85 ? 13.271 -7.013 11.259 1.00 38.69 85 LYS A C 1
ATOM 669 O O . LYS A 1 85 ? 14.305 -7.567 11.615 1.00 38.69 85 LYS A O 1
ATOM 674 N N . GLU A 1 86 ? 12.589 -7.378 10.172 1.00 40.78 86 GLU A N 1
ATOM 675 C CA . GLU A 1 86 ? 12.986 -8.483 9.276 1.00 40.78 86 GLU A CA 1
ATOM 676 C C . GLU A 1 86 ? 13.374 -8.037 7.850 1.00 40.78 86 GLU A C 1
ATOM 678 O O . GLU A 1 86 ? 13.641 -8.893 7.008 1.00 40.78 86 GLU A O 1
ATOM 683 N N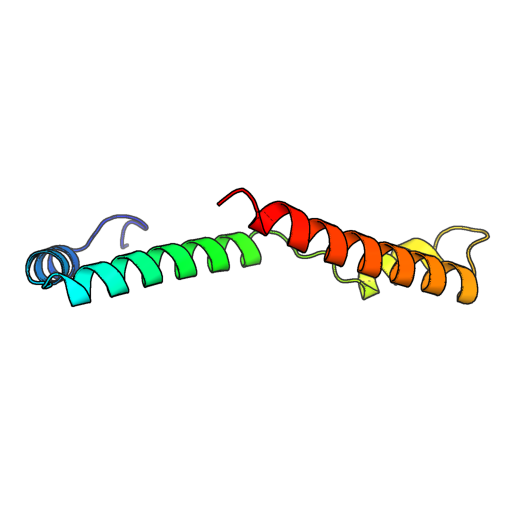 . CYS A 1 87 ? 13.471 -6.728 7.585 1.00 33.19 87 CYS A N 1
ATOM 684 C CA . CYS A 1 87 ? 14.101 -6.187 6.373 1.00 33.19 87 CYS A CA 1
ATOM 685 C C . CYS A 1 87 ? 15.390 -5.443 6.724 1.00 33.19 87 CYS A C 1
ATOM 687 O O . CYS A 1 87 ? 15.359 -4.669 7.708 1.00 33.19 87 CYS A O 1
#

Radius of gyration: 21.76 Å; Cα contacts (8 Å, |Δi|>4): 17; chains: 1; bounding box: 52×17×52 Å